Protein AF-A0A2N8KLG2-F1 (afdb_monomer)

Mean predicted aligned error: 8.23 Å

Secondary structure (DSSP, 8-state):
--PPPPP---TTHHHHHHTS-HHHHHHHHHHHHHHHTTPPPSSEEE-TTT-TT-EEE----SS-------

pLDDT: mean 78.4, std 14.35, range [40.91, 90.25]

Radius of gyration: 12.6 Å; Cα contacts (8 Å, |Δi|>4): 58; chains: 1; bounding box: 27×25×39 Å

Organism: NCBI:txid1389932

Sequence (70 aa):
MQCMKEIRWVGSAYEDLVAFPDEPRRDAGFQLSLVQAGLEPDAWKSFDAIGAGAREIRIRDMVNARRGRI

Structure (mmCIF, N/CA/C/O backbone):
data_AF-A0A2N8KLG2-F1
#
_entry.id   AF-A0A2N8KLG2-F1
#
loop_
_atom_site.group_PDB
_atom_site.id
_atom_site.type_symbol
_atom_site.label_atom_id
_atom_site.label_alt_id
_atom_site.label_comp_id
_atom_site.label_asym_id
_atom_site.label_entity_id
_atom_site.label_seq_id
_atom_site.pdbx_PDB_ins_code
_atom_site.Cartn_x
_atom_site.Cartn_y
_atom_site.Cartn_z
_atom_site.occupancy
_atom_site.B_iso_or_equiv
_atom_site.auth_seq_id
_atom_site.auth_comp_id
_atom_site.auth_asym_id
_atom_site.auth_atom_id
_atom_site.pdbx_PDB_model_num
ATOM 1 N N . MET A 1 1 ? 9.042 4.757 22.107 1.00 47.38 1 MET A N 1
ATOM 2 C CA . MET A 1 1 ? 9.312 3.908 20.931 1.00 47.38 1 MET A CA 1
ATOM 3 C C . MET A 1 1 ? 7.967 3.604 20.289 1.00 47.38 1 MET A C 1
ATOM 5 O O . MET A 1 1 ? 7.205 2.853 20.881 1.00 47.38 1 MET A O 1
ATOM 9 N N . GLN A 1 2 ? 7.589 4.263 19.191 1.00 57.06 2 GLN A N 1
ATOM 10 C CA . GLN A 1 2 ? 6.385 3.837 18.468 1.00 57.06 2 GLN A CA 1
ATOM 11 C C . GLN A 1 2 ? 6.743 2.514 17.786 1.00 57.06 2 GLN A C 1
ATOM 13 O O . GLN A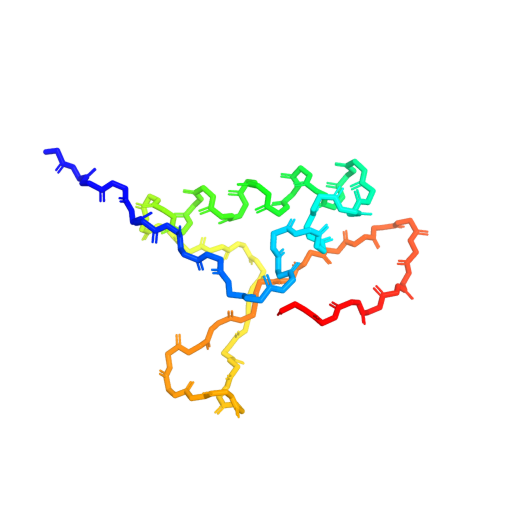 1 2 ? 7.613 2.493 16.919 1.00 57.06 2 GLN A O 1
ATOM 18 N N . CYS A 1 3 ? 6.178 1.399 18.255 1.00 68.69 3 CYS A N 1
ATOM 19 C CA . CYS A 1 3 ? 6.344 0.126 17.563 1.00 68.69 3 CYS A CA 1
ATOM 20 C C . CYS A 1 3 ? 5.678 0.251 16.195 1.00 68.69 3 CYS A C 1
ATOM 22 O O . CYS A 1 3 ? 4.478 0.514 16.118 1.00 68.69 3 CYS A O 1
ATOM 24 N N . MET A 1 4 ? 6.467 0.067 15.137 1.00 78.56 4 MET A N 1
ATOM 25 C CA . MET A 1 4 ? 5.962 -0.094 13.776 1.00 78.56 4 MET A CA 1
ATOM 26 C C . MET A 1 4 ? 4.857 -1.153 13.778 1.00 78.56 4 MET A C 1
ATOM 28 O O . MET A 1 4 ? 5.005 -2.197 14.420 1.00 78.56 4 MET A O 1
ATOM 32 N N . LYS A 1 5 ? 3.746 -0.901 13.081 1.00 83.31 5 LYS A N 1
ATOM 33 C CA . LYS A 1 5 ? 2.676 -1.895 12.971 1.00 83.31 5 LYS A CA 1
ATOM 34 C C . LYS A 1 5 ? 3.201 -3.133 12.244 1.00 83.31 5 LYS A C 1
ATOM 36 O O . LYS A 1 5 ? 3.849 -3.035 11.200 1.00 83.31 5 LYS A O 1
ATOM 41 N N . GLU A 1 6 ? 2.916 -4.301 12.804 1.00 85.50 6 GLU A N 1
ATOM 42 C CA . GLU A 1 6 ? 3.240 -5.576 12.169 1.00 85.50 6 GLU A CA 1
ATOM 43 C C . GLU A 1 6 ? 2.380 -5.755 10.912 1.00 85.50 6 GLU A C 1
ATOM 45 O O . GLU A 1 6 ? 1.162 -5.575 10.954 1.00 85.50 6 GLU A O 1
ATOM 50 N N . ILE A 1 7 ? 3.015 -6.114 9.793 1.00 86.25 7 ILE A N 1
ATOM 51 C CA . ILE A 1 7 ? 2.311 -6.538 8.581 1.00 86.25 7 ILE A CA 1
ATOM 52 C C . ILE A 1 7 ? 2.184 -8.054 8.631 1.00 86.25 7 ILE A C 1
ATOM 54 O O . ILE A 1 7 ? 3.186 -8.763 8.728 1.00 86.25 7 ILE A O 1
ATOM 58 N N . ARG A 1 8 ? 0.951 -8.549 8.518 1.00 88.56 8 ARG A N 1
ATOM 59 C CA . ARG A 1 8 ? 0.677 -9.971 8.307 1.00 88.56 8 ARG A CA 1
ATOM 60 C C . ARG A 1 8 ? 0.182 -10.192 6.892 1.00 88.56 8 ARG A C 1
ATOM 62 O O . ARG A 1 8 ? -0.836 -9.634 6.494 1.00 88.56 8 ARG A O 1
ATOM 69 N N . TRP A 1 9 ? 0.905 -11.028 6.162 1.00 88.56 9 TRP A N 1
ATOM 70 C CA . TRP A 1 9 ? 0.518 -11.480 4.833 1.00 88.56 9 TRP A CA 1
ATOM 71 C C . TRP A 1 9 ? -0.502 -12.612 4.949 1.00 88.56 9 TRP A C 1
ATOM 73 O O . TRP A 1 9 ? -0.368 -13.484 5.808 1.00 88.56 9 TRP A O 1
ATOM 83 N N . VAL A 1 10 ? -1.521 -12.595 4.092 1.00 88.00 10 VAL A N 1
ATOM 84 C CA . VAL A 1 10 ? -2.581 -13.608 4.058 1.00 88.00 10 VAL A CA 1
ATOM 85 C C . VAL A 1 10 ? -2.584 -14.268 2.682 1.00 88.00 10 VAL A C 1
ATOM 87 O O . VAL A 1 10 ? -2.623 -13.575 1.669 1.00 88.00 10 VAL A O 1
ATOM 90 N N . GLY A 1 11 ? -2.554 -15.602 2.641 1.00 90.25 11 GLY A N 1
ATOM 91 C 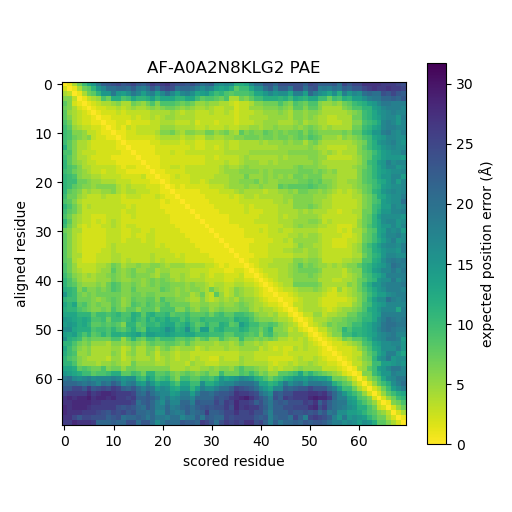CA . GLY A 1 11 ? -2.569 -16.358 1.385 1.00 90.25 11 GLY A CA 1
ATOM 92 C C . GLY A 1 11 ? -1.370 -16.037 0.487 1.00 90.25 11 GLY A C 1
ATOM 93 O O . GLY A 1 11 ? -0.239 -15.984 0.967 1.00 90.25 11 GLY A O 1
ATOM 94 N N . SER A 1 12 ? -1.629 -15.802 -0.801 1.00 89.62 12 SER A N 1
ATOM 95 C CA . SER A 1 12 ? -0.617 -15.478 -1.818 1.00 89.62 12 SER A CA 1
ATOM 96 C C . SER A 1 12 ? -0.156 -14.018 -1.802 1.00 89.62 12 SER A C 1
ATOM 98 O O . SER A 1 12 ? 0.724 -13.664 -2.575 1.00 89.62 12 SER A O 1
ATOM 100 N N . ALA A 1 13 ? -0.683 -13.163 -0.916 1.00 86.69 13 ALA A N 1
ATOM 101 C CA . ALA A 1 13 ? -0.468 -11.713 -0.990 1.00 86.69 13 ALA A CA 1
ATOM 102 C C . ALA A 1 13 ? 1.015 -11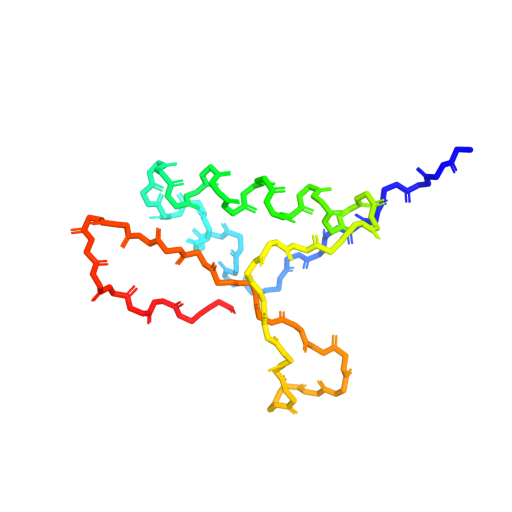.291 -0.997 1.00 86.69 13 ALA A C 1
ATOM 104 O O . ALA A 1 13 ? 1.378 -10.308 -1.642 1.00 86.69 13 ALA A O 1
ATOM 105 N N . TYR A 1 14 ? 1.882 -12.024 -0.289 1.00 87.94 14 TYR A N 1
ATOM 106 C CA . TYR A 1 14 ? 3.324 -11.760 -0.318 1.00 87.94 14 TYR A CA 1
ATOM 107 C C . TYR A 1 14 ? 3.948 -12.133 -1.667 1.00 87.94 14 TYR A C 1
ATOM 109 O O . TYR A 1 14 ? 4.734 -11.367 -2.218 1.00 87.94 14 TYR A O 1
ATOM 117 N N . GLU A 1 15 ? 3.581 -13.291 -2.215 1.00 88.81 15 GLU A N 1
ATOM 118 C CA . GLU A 1 15 ? 4.066 -13.766 -3.513 1.00 88.81 15 GLU A CA 1
ATOM 119 C C . GLU A 1 15 ? 3.574 -12.856 -4.645 1.00 88.81 15 GLU A C 1
ATOM 121 O O . GLU A 1 15 ? 4.362 -12.478 -5.511 1.00 88.81 15 GLU A O 1
ATOM 126 N N . ASP A 1 16 ? 2.314 -12.422 -4.580 1.00 86.62 16 ASP A N 1
ATOM 127 C CA . ASP A 1 16 ? 1.702 -11.484 -5.523 1.00 86.62 16 ASP A CA 1
ATOM 128 C C . ASP A 1 16 ? 2.439 -10.136 -5.530 1.00 86.62 16 ASP A C 1
ATOM 130 O O . ASP A 1 16 ? 2.722 -9.581 -6.593 1.00 86.62 16 ASP A O 1
ATOM 134 N N . LEU A 1 17 ? 2.825 -9.634 -4.350 1.00 86.56 17 LEU A N 1
ATOM 135 C CA . LEU A 1 17 ? 3.627 -8.418 -4.235 1.00 86.56 17 LEU A CA 1
ATOM 136 C C . LEU A 1 17 ? 5.040 -8.594 -4.811 1.00 86.56 17 LEU A C 1
ATOM 138 O O . LEU A 1 17 ? 5.569 -7.688 -5.456 1.00 86.56 17 LEU A O 1
ATOM 142 N N . VAL A 1 18 ? 5.678 -9.739 -4.565 1.00 87.31 18 VAL A N 1
ATOM 143 C CA . VAL A 1 18 ? 7.019 -10.039 -5.093 1.00 87.31 18 VAL A CA 1
ATOM 144 C C . VAL A 1 18 ? 6.989 -10.193 -6.617 1.00 87.31 18 VAL A C 1
ATOM 146 O O . VAL A 1 18 ? 7.961 -9.826 -7.275 1.00 87.31 18 VAL A O 1
ATOM 149 N N . ALA A 1 19 ? 5.877 -10.674 -7.177 1.00 88.94 19 ALA A N 1
ATOM 150 C CA . ALA A 1 19 ? 5.663 -10.823 -8.613 1.00 88.94 19 ALA A CA 1
ATOM 151 C C . ALA A 1 19 ? 5.383 -9.497 -9.349 1.00 88.94 19 ALA A C 1
ATOM 153 O O . ALA A 1 19 ? 5.348 -9.481 -10.583 1.00 88.94 19 ALA A O 1
ATOM 154 N N . PHE A 1 20 ? 5.180 -8.384 -8.633 1.00 82.81 20 PHE A N 1
ATOM 155 C CA . PHE A 1 20 ? 5.002 -7.078 -9.266 1.00 82.81 20 PHE A CA 1
ATOM 156 C C . PHE A 1 20 ? 6.279 -6.597 -9.977 1.00 82.81 20 PHE A C 1
ATOM 158 O O . PHE A 1 20 ? 7.390 -6.864 -9.509 1.00 82.81 20 PHE A O 1
ATOM 165 N N . PRO A 1 21 ?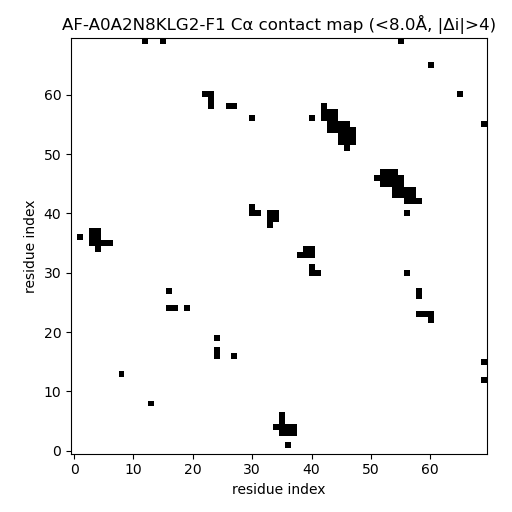 6.139 -5.822 -11.073 1.00 85.94 21 PRO A N 1
ATOM 166 C CA . PRO A 1 21 ? 7.267 -5.134 -11.692 1.00 85.94 21 PRO A CA 1
ATOM 167 C C . PRO A 1 21 ? 7.969 -4.195 -10.698 1.00 85.94 21 PRO A C 1
ATOM 169 O O . PRO A 1 21 ? 7.378 -3.763 -9.706 1.00 85.94 21 PRO A O 1
ATOM 172 N N . ASP A 1 22 ? 9.227 -3.850 -10.973 1.00 86.62 22 ASP A N 1
ATOM 173 C CA . ASP A 1 22 ? 10.079 -3.124 -10.023 1.00 86.62 22 ASP A CA 1
ATOM 174 C C . ASP A 1 22 ? 9.503 -1.780 -9.555 1.00 86.62 22 ASP A C 1
ATOM 176 O O . ASP A 1 22 ? 9.589 -1.473 -8.367 1.00 86.62 22 ASP A O 1
ATOM 180 N N . GLU A 1 23 ? 8.891 -0.995 -10.446 1.00 85.31 23 GLU A N 1
ATOM 181 C CA . GLU A 1 23 ? 8.258 0.283 -10.085 1.00 85.31 23 GLU A CA 1
ATOM 182 C C . GLU A 1 23 ? 7.066 0.092 -9.125 1.00 85.31 23 GLU A C 1
ATOM 184 O O . GLU A 1 23 ? 7.162 0.546 -7.980 1.00 85.31 23 GLU A O 1
ATOM 189 N N . PRO A 1 24 ? 5.992 -0.645 -9.489 1.00 85.12 24 PRO A N 1
ATOM 190 C CA . PRO A 1 24 ? 4.877 -0.899 -8.579 1.00 85.12 24 PRO A CA 1
ATOM 191 C C . PRO A 1 24 ? 5.286 -1.573 -7.266 1.00 85.12 24 PRO A C 1
ATOM 193 O O . PRO A 1 24 ? 4.713 -1.283 -6.217 1.00 85.12 24 PRO A O 1
ATOM 196 N N . ARG A 1 25 ? 6.285 -2.463 -7.295 1.00 87.62 25 ARG A N 1
ATOM 197 C CA . ARG A 1 25 ? 6.791 -3.149 -6.098 1.00 87.62 25 ARG A CA 1
ATOM 198 C C . ARG A 1 25 ? 7.484 -2.187 -5.133 1.00 87.62 25 ARG A C 1
ATOM 200 O O . ARG A 1 25 ? 7.304 -2.301 -3.919 1.00 87.62 25 ARG A O 1
ATOM 207 N N . ARG A 1 26 ? 8.257 -1.225 -5.648 1.00 88.00 26 ARG A N 1
ATOM 208 C CA . ARG A 1 26 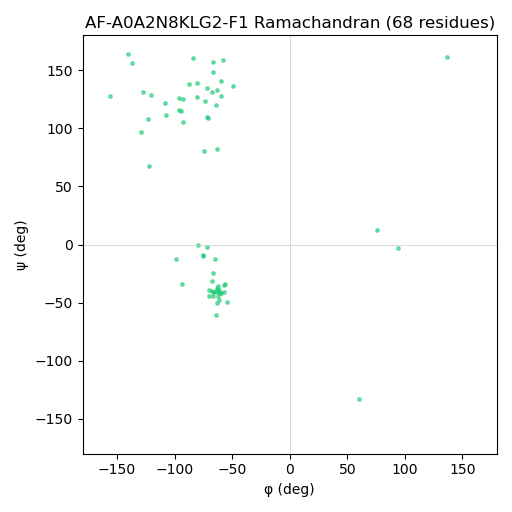? 8.884 -0.176 -4.826 1.00 88.00 26 ARG A CA 1
ATOM 209 C C . ARG A 1 26 ? 7.841 0.748 -4.210 1.00 88.00 26 ARG A C 1
ATOM 211 O O . ARG A 1 26 ? 7.920 1.014 -3.010 1.00 88.00 26 ARG A O 1
ATOM 218 N N . ASP A 1 27 ? 6.854 1.167 -4.994 1.00 88.19 27 ASP A N 1
ATOM 219 C CA . ASP A 1 27 ? 5.764 2.013 -4.507 1.00 88.19 27 ASP A CA 1
ATOM 220 C C . ASP A 1 27 ? 4.943 1.299 -3.432 1.00 88.19 27 ASP A C 1
ATOM 222 O O . ASP A 1 27 ? 4.677 1.871 -2.376 1.00 88.19 27 ASP A O 1
ATOM 226 N N . ALA A 1 28 ? 4.615 0.020 -3.639 1.00 88.19 28 ALA A N 1
ATOM 227 C CA . ALA A 1 28 ? 3.952 -0.804 -2.633 1.00 88.19 28 ALA A CA 1
ATOM 228 C C . ALA A 1 28 ? 4.724 -0.823 -1.310 1.00 88.19 28 ALA A C 1
ATOM 230 O O . ALA A 1 28 ? 4.149 -0.574 -0.252 1.00 88.19 28 ALA A O 1
ATOM 231 N N . GLY A 1 29 ? 6.033 -1.091 -1.369 1.00 89.62 29 GLY A N 1
ATOM 232 C CA . GLY A 1 29 ? 6.894 -1.117 -0.189 1.00 89.62 29 GLY A CA 1
ATOM 233 C C . GLY A 1 29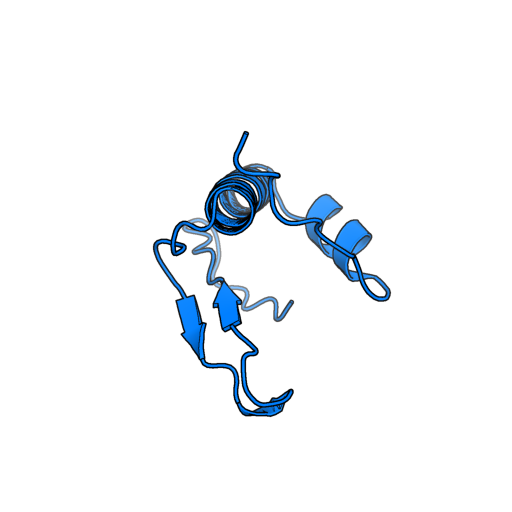 ? 6.913 0.222 0.547 1.00 89.62 29 GLY A C 1
ATOM 234 O O . GLY A 1 29 ? 6.818 0.252 1.775 1.00 89.62 29 GLY A O 1
ATOM 235 N N . PHE A 1 30 ? 6.966 1.332 -0.194 1.00 89.44 30 PHE A N 1
ATOM 236 C CA . PHE A 1 30 ? 6.911 2.671 0.387 1.00 89.44 30 PHE A CA 1
ATOM 237 C C . PHE A 1 30 ? 5.576 2.926 1.098 1.00 89.44 30 PHE A C 1
ATOM 239 O O . PHE A 1 30 ? 5.569 3.284 2.276 1.00 89.44 30 PHE A O 1
ATOM 246 N N . GLN A 1 31 ? 4.449 2.658 0.438 1.00 89.19 31 GLN A N 1
ATOM 247 C CA . GLN A 1 31 ? 3.120 2.864 1.019 1.00 89.19 31 GLN A CA 1
ATOM 248 C C . GLN A 1 31 ? 2.877 1.965 2.244 1.00 89.19 31 GLN A C 1
ATOM 250 O O . GLN A 1 31 ? 2.306 2.405 3.241 1.00 89.19 31 GLN A O 1
ATOM 255 N N . LEU A 1 32 ? 3.368 0.722 2.222 1.00 89.31 32 LEU A N 1
ATOM 256 C CA . LEU A 1 32 ? 3.323 -0.168 3.384 1.00 89.31 32 LEU A CA 1
ATOM 257 C C . LEU A 1 32 ? 4.149 0.379 4.551 1.00 89.31 32 LEU A C 1
ATOM 259 O O . LEU A 1 32 ? 3.679 0.348 5.686 1.00 89.31 32 LEU A O 1
ATOM 263 N N . SER A 1 33 ? 5.334 0.936 4.285 1.00 88.94 33 SER A N 1
ATOM 264 C CA . SER A 1 33 ? 6.178 1.535 5.326 1.00 88.94 33 SER A CA 1
ATOM 265 C C . SER A 1 33 ? 5.500 2.723 6.023 1.00 88.94 33 SER A C 1
ATOM 267 O O . SER A 1 33 ? 5.603 2.851 7.245 1.00 88.94 33 SER A O 1
ATOM 269 N N . LEU A 1 34 ? 4.721 3.527 5.285 1.00 88.81 34 LEU A N 1
ATOM 270 C CA . LEU A 1 34 ? 3.895 4.598 5.853 1.00 88.81 34 LEU A CA 1
ATOM 271 C C . LEU A 1 34 ? 2.850 4.024 6.813 1.00 88.81 34 LEU A C 1
ATOM 273 O O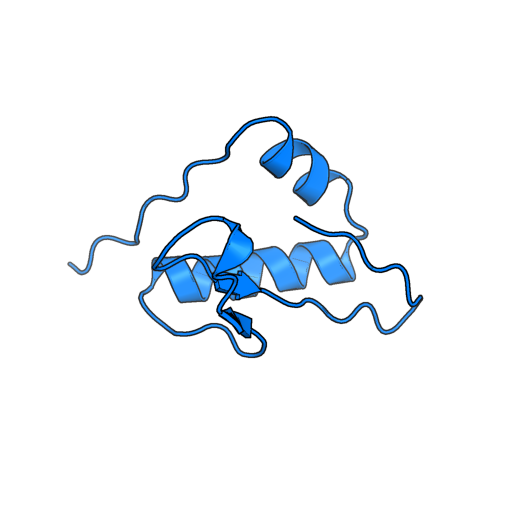 . LEU A 1 34 ? 2.746 4.469 7.956 1.00 88.81 34 LEU A O 1
ATOM 277 N N . VAL A 1 35 ? 2.140 2.974 6.394 1.00 87.69 35 VAL A N 1
ATOM 278 C CA . VAL A 1 35 ? 1.141 2.299 7.236 1.00 87.69 35 VAL A CA 1
ATOM 279 C C . VAL A 1 35 ? 1.776 1.704 8.497 1.00 87.69 35 VAL A C 1
ATOM 281 O O . VAL A 1 35 ? 1.193 1.802 9.582 1.00 87.69 35 VAL A O 1
ATOM 284 N N . GLN A 1 36 ? 2.981 1.134 8.393 1.00 88.88 36 GLN A N 1
ATOM 285 C CA . GLN A 1 36 ? 3.727 0.643 9.555 1.00 88.88 36 GLN A CA 1
ATOM 286 C C . GLN A 1 36 ? 4.098 1.765 10.523 1.00 88.88 36 GLN A C 1
ATOM 288 O O . GLN A 1 36 ? 3.970 1.583 11.733 1.00 88.88 36 GLN A O 1
ATOM 293 N N . ALA A 1 37 ? 4.478 2.933 10.006 1.00 89.00 37 ALA A N 1
ATOM 294 C CA . ALA A 1 37 ? 4.734 4.132 10.800 1.00 89.00 37 ALA A CA 1
ATOM 295 C C . ALA A 1 37 ? 3.452 4.778 11.368 1.00 89.00 37 ALA A C 1
ATOM 297 O O . ALA A 1 37 ? 3.529 5.766 12.094 1.00 89.00 37 ALA A O 1
ATOM 298 N N . GLY A 1 38 ? 2.268 4.236 11.057 1.00 87.06 38 GLY A N 1
ATOM 299 C CA . GLY A 1 38 ? 0.984 4.808 11.461 1.00 87.06 38 GLY A CA 1
ATOM 300 C C . GLY A 1 38 ? 0.572 6.039 10.651 1.00 87.06 38 GLY A C 1
ATOM 301 O O . GLY A 1 38 ? -0.372 6.722 11.043 1.00 87.06 38 GLY A O 1
ATOM 302 N N . LEU A 1 39 ? 1.259 6.307 9.540 1.00 87.25 39 LEU A N 1
ATOM 303 C CA . LEU A 1 39 ? 0.914 7.338 8.570 1.00 87.25 39 LEU A CA 1
ATOM 304 C C . LEU A 1 39 ? -0.126 6.808 7.578 1.00 87.25 39 LEU A C 1
ATOM 306 O O . LEU A 1 39 ? -0.315 5.598 7.419 1.00 87.25 39 LEU A O 1
ATOM 310 N N . GLU A 1 40 ? -0.816 7.729 6.912 1.00 84.12 40 GLU A N 1
ATOM 311 C CA . GLU A 1 40 ? -1.758 7.370 5.858 1.00 84.12 40 GLU A CA 1
ATOM 312 C C . GLU A 1 40 ? -1.041 7.267 4.505 1.00 84.12 40 GLU A C 1
ATOM 314 O O . GLU A 1 40 ? -0.190 8.105 4.206 1.00 84.12 40 GLU A O 1
ATOM 319 N N . PRO A 1 41 ? -1.360 6.247 3.692 1.00 85.81 41 PRO A N 1
ATOM 320 C CA . PRO A 1 41 ? -0.835 6.134 2.337 1.00 85.81 41 PRO A CA 1
ATOM 321 C C . PRO A 1 41 ? -1.379 7.255 1.437 1.00 85.81 41 PRO A C 1
ATOM 323 O O . PRO A 1 41 ? -2.456 7.795 1.686 1.00 85.81 41 PRO A O 1
ATOM 326 N N . ASP A 1 42 ? -0.669 7.581 0.359 1.00 81.69 42 ASP A N 1
ATOM 327 C CA . ASP A 1 42 ? -0.999 8.726 -0.506 1.00 81.69 42 ASP A CA 1
ATOM 328 C C . ASP A 1 42 ? -2.280 8.502 -1.319 1.00 81.69 42 ASP A C 1
ATOM 330 O O . ASP A 1 42 ? -3.087 9.408 -1.526 1.00 81.69 42 ASP A O 1
ATOM 334 N N . ALA A 1 43 ? -2.472 7.275 -1.804 1.00 82.88 43 ALA A N 1
ATOM 335 C CA . ALA A 1 43 ? -3.599 6.903 -2.643 1.00 82.88 43 ALA A CA 1
ATOM 336 C C . ALA A 1 43 ? -4.267 5.650 -2.081 1.00 82.88 43 ALA A C 1
ATOM 338 O O . ALA A 1 43 ? -3.852 4.526 -2.359 1.00 82.88 43 ALA A O 1
ATOM 339 N N . TRP A 1 44 ? -5.338 5.836 -1.311 1.00 85.62 44 TRP A N 1
ATOM 340 C CA . TRP A 1 44 ? -6.147 4.731 -0.806 1.00 85.62 44 TRP A CA 1
ATOM 341 C C . TRP A 1 44 ? -7.639 5.046 -0.833 1.00 85.62 44 TRP A C 1
ATOM 343 O O . TRP A 1 44 ? -8.059 6.194 -0.980 1.00 85.62 44 TRP A O 1
ATOM 353 N N . LYS A 1 45 ? -8.456 4.001 -0.717 1.00 83.38 45 LYS A N 1
ATOM 354 C CA . LYS A 1 45 ? -9.900 4.120 -0.472 1.00 83.38 45 LYS A CA 1
ATOM 355 C C . LYS A 1 45 ? -10.348 3.094 0.564 1.00 83.38 45 LYS A C 1
ATOM 357 O O . LYS A 1 45 ? -9.705 2.050 0.713 1.00 83.38 45 LYS A O 1
ATOM 362 N N . SER A 1 46 ? -11.459 3.365 1.247 1.00 81.69 46 SER A N 1
ATOM 363 C CA . SER A 1 46 ? -12.111 2.337 2.058 1.00 81.69 46 SER A CA 1
ATOM 364 C C . SER A 1 46 ? -12.519 1.166 1.164 1.00 81.69 46 SER A C 1
ATOM 366 O O . SER A 1 46 ? -12.922 1.342 0.005 1.00 81.69 46 SER A O 1
ATOM 368 N N . PHE A 1 47 ? -12.350 -0.045 1.683 1.00 80.94 47 PHE A N 1
ATOM 369 C CA . PHE A 1 47 ? -12.763 -1.260 0.999 1.00 80.94 47 PHE A CA 1
ATOM 370 C C . PHE A 1 47 ? -13.737 -2.054 1.858 1.00 80.94 47 PHE A C 1
ATOM 372 O O . PHE A 1 47 ? -13.470 -3.162 2.313 1.00 80.94 47 PHE A O 1
ATOM 379 N N . ASP A 1 48 ? -14.916 -1.465 2.032 1.00 76.69 48 ASP A N 1
ATOM 380 C CA . ASP A 1 48 ? -15.953 -1.947 2.948 1.00 76.69 48 ASP A CA 1
ATOM 381 C C . ASP A 1 48 ? -16.525 -3.326 2.561 1.00 76.69 48 ASP A C 1
ATOM 383 O O . ASP A 1 48 ? -17.175 -3.979 3.371 1.00 76.69 48 ASP A O 1
ATOM 387 N N . ALA A 1 49 ? -16.234 -3.811 1.348 1.00 77.00 49 ALA A N 1
ATOM 388 C CA . ALA A 1 49 ? -16.644 -5.129 0.860 1.00 77.00 49 ALA A CA 1
ATOM 389 C C . ALA A 1 49 ? -15.984 -6.308 1.603 1.00 77.00 49 ALA A C 1
ATOM 391 O O . ALA A 1 49 ? -16.545 -7.400 1.608 1.00 77.00 49 ALA A O 1
ATOM 392 N N . ILE A 1 50 ? -14.806 -6.108 2.210 1.00 73.75 50 ILE A N 1
ATOM 393 C CA . ILE A 1 50 ? -14.078 -7.149 2.968 1.00 73.75 50 ILE A CA 1
ATOM 394 C C . ILE A 1 50 ? -14.308 -7.010 4.483 1.00 73.75 50 ILE A C 1
ATOM 396 O O . ILE A 1 50 ? -14.025 -7.931 5.245 1.00 73.75 50 ILE A O 1
ATOM 400 N N . GLY A 1 51 ? -14.871 -5.883 4.926 1.00 73.56 51 GLY A N 1
ATOM 401 C CA . GLY A 1 51 ? -15.190 -5.614 6.324 1.00 73.56 51 GLY A CA 1
ATOM 402 C C . GLY A 1 51 ? -14.803 -4.203 6.759 1.00 73.56 51 GLY A C 1
ATOM 403 O O . GLY A 1 51 ? -13.991 -3.525 6.126 1.00 73.56 51 GLY A O 1
ATOM 404 N N . ALA A 1 52 ? -15.394 -3.758 7.869 1.00 76.44 52 ALA A N 1
ATOM 405 C CA . ALA A 1 52 ? -15.120 -2.444 8.436 1.00 76.44 52 ALA A CA 1
ATOM 406 C C . ALA A 1 52 ? -13.630 -2.304 8.795 1.00 76.44 52 ALA A C 1
ATOM 408 O O . ALA A 1 52 ? -13.067 -3.137 9.503 1.00 76.44 52 ALA A O 1
ATOM 409 N N . GLY A 1 53 ? -12.999 -1.232 8.309 1.00 77.06 53 GLY A N 1
ATOM 410 C CA . GLY A 1 53 ? -11.585 -0.939 8.561 1.00 77.06 53 GLY A CA 1
ATOM 411 C C . GLY A 1 53 ? -10.614 -1.450 7.493 1.00 77.06 53 GLY A C 1
ATOM 412 O O . GLY A 1 53 ? -9.427 -1.137 7.578 1.00 77.06 53 GLY A O 1
ATOM 413 N N . ALA A 1 54 ? -11.091 -2.165 6.469 1.00 80.94 54 ALA A N 1
ATOM 414 C CA . ALA A 1 54 ? -10.270 -2.520 5.317 1.00 80.94 54 ALA A CA 1
ATOM 415 C C . ALA A 1 54 ? -9.987 -1.289 4.436 1.00 80.94 54 ALA A C 1
ATOM 417 O O . ALA A 1 54 ? -10.875 -0.486 4.132 1.00 80.94 54 ALA A O 1
ATOM 418 N N . ARG A 1 55 ? -8.728 -1.140 4.016 1.00 83.00 55 ARG A N 1
ATOM 419 C CA . ARG A 1 55 ? -8.254 -0.049 3.154 1.00 83.00 55 ARG A CA 1
ATOM 420 C C . ARG A 1 55 ? -7.527 -0.647 1.955 1.00 83.00 55 ARG A C 1
ATOM 422 O O . ARG A 1 55 ? -6.656 -1.489 2.136 1.00 83.00 55 ARG A O 1
ATOM 429 N N . GLU A 1 56 ? -7.868 -0.200 0.751 1.00 85.31 56 GLU A N 1
ATOM 430 C CA . GLU A 1 56 ? -7.178 -0.586 -0.488 1.00 85.31 56 GLU A CA 1
ATOM 431 C C . GLU A 1 56 ? -6.146 0.494 -0.830 1.00 85.31 56 GLU A C 1
ATOM 433 O O . GLU A 1 56 ? -6.533 1.631 -1.118 1.00 85.31 56 GLU A O 1
ATOM 438 N N . ILE A 1 57 ? -4.855 0.144 -0.812 1.00 84.88 57 ILE A N 1
ATOM 439 C CA . ILE A 1 57 ? -3.768 0.999 -1.311 1.00 84.88 57 ILE A CA 1
ATOM 440 C C . ILE A 1 57 ? -3.721 0.860 -2.831 1.00 84.88 57 ILE A C 1
ATOM 442 O O . ILE A 1 57 ? -3.658 -0.243 -3.370 1.00 84.88 57 ILE A O 1
ATOM 446 N N . ARG A 1 58 ? -3.760 1.989 -3.536 1.00 82.81 58 ARG A N 1
ATOM 447 C CA . ARG A 1 58 ? -3.792 2.040 -4.995 1.00 82.81 58 ARG A CA 1
ATOM 448 C C . ARG A 1 58 ? -2.458 2.503 -5.534 1.00 82.81 58 ARG A C 1
ATOM 450 O O . ARG A 1 58 ? -2.114 3.675 -5.438 1.00 82.81 58 ARG A O 1
ATOM 457 N N . ILE A 1 59 ? -1.764 1.585 -6.182 1.00 79.19 59 ILE A N 1
ATOM 458 C CA . ILE A 1 59 ? -0.509 1.863 -6.867 1.00 79.19 59 ILE A CA 1
ATOM 459 C C . ILE A 1 59 ? -0.838 2.110 -8.335 1.00 79.19 59 ILE A C 1
ATOM 461 O O . ILE A 1 59 ? -1.545 1.318 -8.965 1.00 79.19 59 ILE A O 1
ATOM 465 N N . ARG A 1 60 ? -0.395 3.248 -8.869 1.00 70.06 60 ARG A N 1
ATOM 466 C CA . ARG A 1 60 ? -0.577 3.577 -10.283 1.00 70.06 60 ARG A CA 1
ATOM 467 C C . ARG A 1 60 ? 0.652 3.117 -11.045 1.00 70.06 60 ARG A C 1
ATOM 469 O O . ARG A 1 60 ? 1.680 3.775 -11.003 1.00 70.06 60 ARG A O 1
ATOM 476 N N . ASP A 1 61 ? 0.508 2.023 -11.775 1.00 62.97 61 ASP A N 1
ATOM 477 C CA . ASP A 1 61 ? 1.447 1.679 -12.833 1.00 62.97 61 ASP A CA 1
ATOM 478 C C . ASP A 1 61 ? 1.237 2.672 -13.994 1.00 62.97 61 ASP A C 1
ATOM 480 O O . ASP A 1 61 ? 0.186 2.670 -14.644 1.00 62.97 61 ASP A O 1
ATOM 484 N N . MET A 1 62 ? 2.193 3.585 -14.203 1.00 52.41 62 MET A N 1
ATOM 485 C CA . MET A 1 62 ? 2.154 4.528 -15.329 1.00 52.41 62 MET A CA 1
ATOM 486 C C . MET A 1 62 ? 2.511 3.860 -16.664 1.00 52.41 62 MET A C 1
ATOM 488 O O . MET A 1 62 ? 2.313 4.473 -17.713 1.00 52.41 62 MET A O 1
ATOM 492 N N . VAL A 1 63 ? 2.992 2.614 -16.648 1.00 49.62 63 VAL A N 1
ATOM 493 C CA . VAL A 1 63 ? 3.409 1.885 -17.844 1.00 49.62 63 VAL A CA 1
ATOM 494 C C . VAL A 1 63 ? 2.287 1.029 -18.417 1.00 49.62 63 VAL A C 1
ATOM 496 O O . VAL A 1 63 ? 2.196 0.967 -19.637 1.00 49.62 63 VAL A O 1
ATOM 499 N N . ASN A 1 64 ? 1.380 0.438 -17.629 1.00 43.19 64 ASN A N 1
ATOM 500 C CA .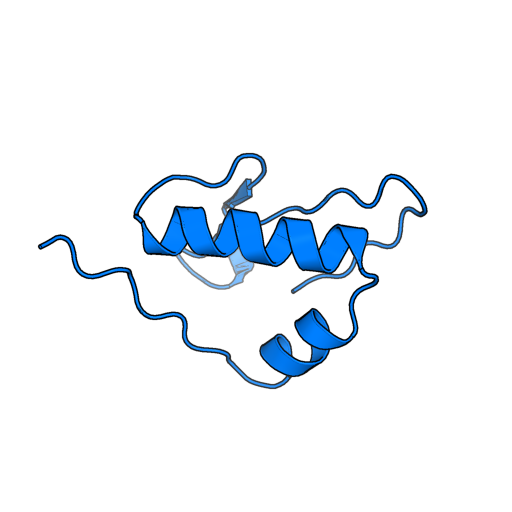 ASN A 1 64 ? 0.200 -0.242 -18.184 1.00 43.19 64 ASN A CA 1
ATOM 501 C C . ASN A 1 64 ? -0.973 -0.345 -17.198 1.00 43.19 64 ASN A C 1
ATOM 503 O O . ASN A 1 64 ? -0.865 -0.905 -16.112 1.00 43.19 64 ASN A O 1
ATOM 507 N N . ALA A 1 65 ? -2.156 0.090 -17.637 1.00 44.09 65 ALA A N 1
ATOM 508 C CA . ALA A 1 65 ? -3.425 -0.108 -16.945 1.00 44.09 65 ALA A CA 1
ATOM 509 C C . ALA A 1 65 ? -3.793 -1.604 -16.834 1.00 44.09 65 ALA A C 1
ATOM 511 O O . ALA A 1 65 ? -4.597 -2.122 -17.610 1.00 44.09 65 ALA A O 1
ATOM 512 N N . ARG A 1 66 ? -3.243 -2.321 -15.851 1.00 46.91 66 ARG A N 1
ATOM 513 C CA . ARG A 1 66 ? -3.754 -3.630 -15.424 1.00 46.91 66 ARG A CA 1
ATOM 514 C C . ARG A 1 66 ? -4.088 -3.575 -13.944 1.00 46.91 66 ARG A C 1
ATOM 516 O O . ARG A 1 66 ? -3.238 -3.479 -13.072 1.00 46.91 66 ARG A O 1
ATOM 523 N N . ARG A 1 67 ? -5.393 -3.581 -13.693 1.00 47.62 67 ARG A N 1
ATOM 524 C CA . ARG A 1 67 ? -6.028 -3.433 -12.385 1.00 47.62 67 ARG A CA 1
ATOM 525 C C . ARG A 1 67 ? -5.850 -4.738 -11.593 1.00 47.62 67 ARG A C 1
ATOM 527 O O . ARG A 1 67 ? -6.745 -5.576 -11.587 1.00 47.62 67 ARG A O 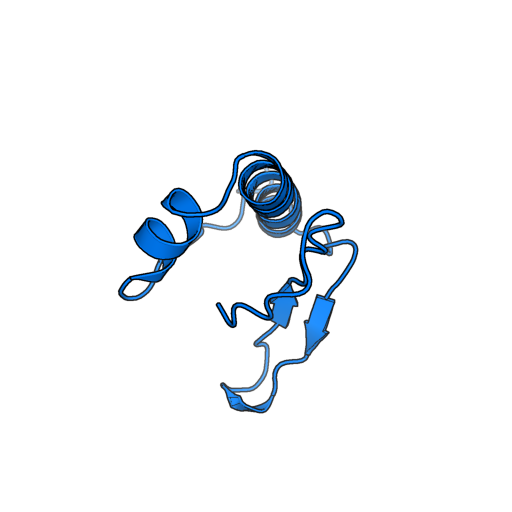1
ATOM 534 N N . GLY A 1 68 ? -4.682 -4.933 -10.986 1.00 49.91 68 GLY A N 1
ATOM 535 C CA . GLY A 1 68 ? -4.454 -5.998 -10.008 1.00 49.91 68 GLY A CA 1
ATOM 536 C C . GLY A 1 68 ? -5.144 -5.640 -8.694 1.00 49.91 68 GLY A C 1
ATOM 537 O O . GLY A 1 68 ? -4.932 -4.551 -8.167 1.00 49.91 68 GLY A O 1
ATOM 538 N N . ARG A 1 69 ? -6.032 -6.510 -8.213 1.00 40.91 69 ARG A N 1
ATOM 539 C CA . ARG A 1 69 ? -6.710 -6.377 -6.918 1.00 40.91 69 ARG A CA 1
ATOM 540 C C . ARG A 1 69 ? -5.880 -7.191 -5.918 1.00 40.91 69 ARG A C 1
ATOM 542 O O . ARG A 1 69 ? -5.784 -8.397 -6.117 1.00 40.91 69 ARG A O 1
ATOM 549 N N . ILE A 1 70 ? -5.277 -6.537 -4.927 1.00 45.94 70 ILE A N 1
ATOM 550 C CA . ILE A 1 70 ? -4.610 -7.156 -3.766 1.00 45.94 70 ILE A CA 1
ATOM 551 C C . ILE A 1 70 ? -5.393 -6.831 -2.500 1.00 45.94 70 ILE A C 1
ATOM 553 O O . ILE A 1 70 ? -5.988 -5.727 -2.460 1.00 45.94 70 ILE A O 1
#

Solvent-accessible surface area (backbone atoms only — not comparable to full-atom values): 4588 Å² total; per-residue (Å²): 130,85,75,61,52,84,84,81,76,62,88,60,53,58,60,56,49,68,70,40,58,72,67,57,34,52,52,49,52,52,42,51,50,32,44,22,71,72,44,79,54,96,44,65,44,80,34,64,91,83,34,91,90,38,69,41,78,60,78,80,54,90,85,57,96,68,91,79,88,124

Foldseek 3Di:
DPQFDDDDDDDCRVVVLVPDDPQQNVLVVVQSSCVSVVHHGPDWDDDPVVHPPDIFRDGDDPPDPDDDGD